Protein 9EQO (pdb70)

Foldseek 3Di:
DPPVVVVVLVVLVVVCVVDVVSVVVVVVVVVCVVVVCPVVVVVVCVVVVPCPVVVVVVVVD/DADDPDPVVVVVVVVLVVVVVPDVVSVVVVVVNVVCRVVVCPVVVVVVCVVQVVCPVVVVVVVVD

InterPro domains:
  IPR002662 Birnavirus VP2 protein [PF01766] (9-452)
  IPR002663 Birnavirus VP3 protein [PF01767] (741-974)
  IPR025775 Birnavirus VP4 protease domain [PF01768] (454-722)
  IPR025775 Birnavirus VP4 protease domain [PS51548] (513-755)
  IPR029053 Viral coat protein subunit [G3DSA:2.60.120.20] (14-420)
  IPR043048 Birnavirus VP3, domain 1 [G3DSA:1.10.150.620] (837-915)
  IPR043049 Birnavirus VP3, domain 2 [G3DSA:1.10.8.880] (916-975)

GO terms:
  GO:0042802 identical protein binding (F, IPI)

Sequence (126 aa):
ETPELESAVRAMEAAANVDPLFQSALSVFMWLEENGIVTDMANFALSDPNAHRMRNFLANASEFKETPELESAVRAMEAAANVDPLFQSALSVFMWLEENGIVTDMANFALSDPNAHRMRNFLANA

Solvent-accessible surface area: 7062 Å² total; per-residue (Å²): 188,54,99,59,50,89,48,0,47,148,18,0,75,46,1,3,110,70,13,111,35,2,69,25,0,4,45,0,11,94,18,1,81,146,18,60,10,5,67,65,0,12,88,9,9,150,80,12,83,84,0,121,146,0,91,96,53,19,84,132,100,126,122,16,124,148,18,108,62,18,120,45,0,56,145,15,2,98,51,0,8,129,76,36,101,36,1,99,10,1,31,48,2,11,103,15,0,43,144,19,50,2,4,80,71,0,14,99,7,9,147,63,1,83,94,0,128,140,0,88,102,35,27,83,120,72

Radius of gyration: 13.77 Å; Cα contacts (8 Å, |Δi|>4): 130; chains: 2; bounding box: 26×38×36 Å

B-factor: mean 25.5, std 10.64, range [13.05, 87.07]

Nearest PDB structures (foldseek):
  9eqo-assembly1_A  TM=1.017E+00  e=1.360E-08  Infectious bursal disease virus
  9eqo-assembly1_B  TM=9.222E-01  e=8.081E-08  Infectious bursal disease virus
  9eqn-assembly1_D  TM=9.709E-01  e=3.765E-07  Infectious bursal disease virus
  9eqo-assembly1_B  TM=1.016E+00  e=3.206E-09  Infectious bursal disease virus
  9eqn-assembly1_D  TM=9.562E-01  e=2.414E-07  Infectious bursal disease virus

Organism: Avian infectious bursal disease virus (NCBI:txid10995)

Secondary structure (DSSP, 8-state):
--HHHHHHHHHHHHHHTT-HHHHHHHHHHHHHHHTT-HHHHHHHHHHSTT-HHHHHHHHT-/------HHHHHHHHHHHHHHTT-HHHHHHHHHHHHHHHHT-HHHHHHHHHH-TT-HHHHHHHHT-

Structure (mmCIF, N/CA/C/O backbone):
data_9EQO
#
_entry.id   9EQO
#
_cell.length_a   54.952
_cell.length_b   54.952
_cell.length_c   89.468
_cell.angle_alpha   90.00
_cell.angle_beta   90.00
_cell.angle_gamma   120.00
#
_symmetry.space_group_name_H-M   'P 32 2 1'
#
loop_
_entity.id
_entity.type
_entity.pdbx_description
1 polymer 'Capsid protein VP3'
2 water water
#
loop_
_atom_site.group_PDB
_atom_site.id
_atom_site.type_symbol
_atom_site.label_atom_id
_atom_site.label_alt_id
_atom_site.label_comp_id
_atom_site.label_asym_id
_atom_site.label_entity_id
_atom_site.label_seq_id
_atom_site.pdbx_PDB_ins_code
_atom_site.Cartn_x
_atom_site.Cartn_y
_atom_site.Cartn_z
_atom_site.occupancy
_atom_site.B_iso_or_equiv
_atom_site.auth_seq_id
_atom_site.auth_comp_id
_atom_site.auth_asym_id
_atom_site.auth_atom_id
_atom_site.pdbx_PDB_model_num
ATOM 1 N N . GLU A 1 5 ? -32.392 9.348 6.980 1.00 43.86 6 GLU A N 1
ATOM 2 C CA . GLU A 1 5 ? -33.272 10.450 6.507 1.00 41.74 6 GLU A CA 1
ATOM 3 C C . GLU A 1 5 ? -32.420 11.550 5.863 1.00 38.89 6 GLU A C 1
ATOM 4 O O . GLU A 1 5 ? -32.975 12.319 5.055 1.00 42.38 6 GLU A O 1
ATOM 15 N N . THR A 1 6 ? -31.013 11.123 5.899 1.00 31.98 7 THR A N 1
ATOM 16 C CA . THR A 1 6 ? -30.218 12.125 5.158 1.00 28.80 7 THR A CA 1
ATOM 17 C C . THR A 1 6 ? -30.442 11.824 3.682 1.00 26.79 7 THR A C 1
ATOM 18 O O . THR A 1 6 ? -30.630 10.657 3.327 1.00 27.55 7 THR A O 1
ATOM 29 N N . PRO A 1 7 ? -30.485 12.839 2.823 1.00 26.56 8 PRO A N 1
ATOM 30 C CA . PRO A 1 7 ? -30.572 12.574 1.378 1.00 26.62 8 PRO A CA 1
ATOM 31 C C . PRO A 1 7 ? -29.460 11.674 0.873 1.00 22.50 8 PRO A C 1
ATOM 32 O O . PRO A 1 7 ? -29.689 10.891 -0.056 1.00 21.26 8 PRO A O 1
ATOM 43 N N . GLU A 1 8 ? -28.269 11.741 1.476 1.00 21.22 9 GLU A N 1
ATOM 44 C CA . GLU A 1 8 ? -27.169 10.892 1.025 1.00 19.41 9 GLU A CA 1
ATOM 45 C C . GLU A 1 8 ? -27.466 9.419 1.277 1.00 18.35 9 GLU A C 1
ATOM 46 O O . GLU A 1 8 ? -27.181 8.566 0.428 1.00 18.27 9 GLU A O 1
ATOM 58 N N . LEU A 1 9 ? -28.043 9.100 2.437 1.00 20.23 10 LEU A N 1
ATOM 59 C CA . LEU A 1 9 ? -28.373 7.712 2.739 1.00 20.17 10 LEU A CA 1
ATOM 60 C C . LEU A 1 9 ? -29.430 7.184 1.779 1.00 20.00 10 LEU A C 1
ATOM 61 O O . LEU A 1 9 ? -29.268 6.105 1.193 1.00 20.09 10 LEU A O 1
ATOM 77 N N . GLU A 1 10 ? -30.526 7.926 1.608 1.00 22.52 11 GLU A N 1
ATOM 78 C CA . GLU A 1 10 ? -31.592 7.459 0.729 1.00 23.99 11 GLU A CA 1
ATOM 79 C C . GLU A 1 10 ? -31.097 7.288 -0.700 1.00 21.21 11 GLU A C 1
ATOM 80 O O . GLU A 1 10 ? -31.442 6.312 -1.373 1.00 21.15 11 GLU A O 1
ATOM 92 N N . SER A 1 11 ? -30.258 8.211 -1.171 1.00 19.99 12 SER A N 1
ATOM 93 C CA . SER A 1 11 ? -29.738 8.103 -2.527 1.00 19.16 12 SER A CA 1
ATOM 94 C C . SER A 1 11 ? -28.804 6.908 -2.666 1.00 17.84 12 SER A C 1
ATOM 95 O O . SER A 1 11 ? -28.831 6.209 -3.685 1.00 18.09 12 SER A O 1
ATOM 103 N N . ALA A 1 12 ? -27.982 6.651 -1.646 1.00 17.43 13 ALA A N 1
ATOM 104 C CA . ALA A 1 12 ? -27.066 5.518 -1.704 1.00 17.87 13 ALA A CA 1
ATOM 105 C C . ALA A 1 12 ? -27.822 4.199 -1.746 1.00 19.15 13 ALA A C 1
ATOM 106 O O . ALA A 1 12 ? -27.438 3.285 -2.480 1.00 18.83 13 ALA A O 1
ATOM 113 N N . VAL A 1 13 ? -28.894 4.074 -0.962 1.00 17.58 14 VAL A N 1
ATOM 114 C CA . VAL A 1 13 ? -29.660 2.833 -0.990 1.00 20.94 14 VAL A CA 1
ATOM 115 C C . VAL A 1 13 ? -30.294 2.623 -2.361 1.00 20.30 14 VAL A C 1
ATOM 116 O O . VAL A 1 13 ? -30.261 1.515 -2.903 1.00 20.51 14 VAL A O 1
ATOM 129 N N . ARG A 1 14 ? -30.856 3.684 -2.955 1.00 20.09 15 ARG A N 1
ATOM 130 C CA . ARG A 1 14 ? -31.406 3.561 -4.303 1.00 20.94 15 ARG A CA 1
ATOM 131 C C . ARG A 1 14 ? -30.337 3.136 -5.301 1.00 18.69 15 ARG A C 1
ATOM 132 O O . ARG A 1 14 ? -30.573 2.250 -6.132 1.00 19.32 15 ARG A O 1
ATOM 153 N N . ALA A 1 15 ? -29.150 3.742 -5.227 1.00 17.86 16 ALA A N 1
ATOM 154 C CA . ALA A 1 15 ? -28.092 3.400 -6.171 1.00 18.52 16 ALA A CA 1
ATOM 155 C C . ALA A 1 15 ? -27.601 1.974 -5.957 1.00 18.76 16 ALA A C 1
ATOM 156 O O . ALA A 1 15 ? -27.313 1.262 -6.925 1.00 19.15 16 ALA A O 1
ATOM 163 N N . MET A 1 16 ? -27.500 1.541 -4.697 1.00 17.63 17 MET A N 1
ATOM 164 C CA . MET A 1 16 ? -27.077 0.171 -4.432 1.00 17.29 17 MET A CA 1
ATOM 165 C C . MET A 1 16 ? -28.098 -0.824 -4.955 1.00 17.48 17 MET A C 1
ATOM 166 O O . MET A 1 16 ? -27.730 -1.866 -5.504 1.00 18.11 17 MET A O 1
ATOM 180 N N . GLU A 1 17 ? -29.390 -0.516 -4.808 1.00 18.14 18 GLU A N 1
ATOM 181 C CA . GLU A 1 17 ? -30.420 -1.399 -5.345 1.00 19.88 18 GLU A CA 1
ATOM 182 C C . GLU A 1 17 ? -30.338 -1.496 -6.861 1.00 19.09 18 GLU A C 1
ATOM 183 O O . GLU A 1 17 ? -30.504 -2.582 -7.429 1.00 19.92 18 GLU A O 1
ATOM 195 N N . ALA A 1 18 ? -30.056 -0.377 -7.532 1.00 19.43 19 ALA A N 1
ATOM 196 C CA . ALA A 1 18 ? -29.951 -0.392 -8.988 1.00 20.73 19 ALA A CA 1
ATOM 197 C C . ALA A 1 18 ? -28.776 -1.251 -9.445 1.00 20.34 19 ALA A C 1
ATOM 198 O O . ALA A 1 18 ? -28.890 -2.004 -10.418 1.00 22.86 19 ALA A O 1
ATOM 205 N N . ALA A 1 19 ? -27.648 -1.176 -8.735 1.00 18.36 20 ALA A N 1
ATOM 206 C CA . ALA A 1 19 ? -26.517 -2.035 -9.066 1.00 19.06 20 ALA A CA 1
ATOM 207 C C . ALA A 1 19 ? -26.815 -3.494 -8.746 1.00 17.53 20 ALA A C 1
ATOM 208 O O . ALA A 1 19 ? -26.449 -4.392 -9.513 1.00 18.34 20 ALA A O 1
ATOM 215 N N . ALA A 1 20 ? -27.453 -3.748 -7.602 1.00 17.14 21 ALA A N 1
ATOM 216 C CA . ALA A 1 20 ? -27.809 -5.109 -7.224 1.00 17.17 21 ALA A CA 1
ATOM 217 C C . ALA A 1 20 ? -28.732 -5.751 -8.250 1.00 17.65 21 ALA A C 1
ATOM 218 O O . ALA A 1 20 ? -28.635 -6.957 -8.505 1.00 17.83 21 ALA A O 1
ATOM 225 N N . ASN A 1 21 ? -29.624 -4.964 -8.855 1.00 18.65 22 ASN A N 1
ATOM 226 C CA . ASN A 1 21 ? -30.607 -5.533 -9.764 1.00 21.61 22 ASN A CA 1
ATOM 227 C C . ASN A 1 21 ? -30.005 -5.962 -11.096 1.00 22.94 22 ASN A C 1
ATOM 228 O O . ASN A 1 21 ? -30.676 -6.670 -11.851 1.00 25.96 22 ASN A O 1
ATOM 239 N N . VAL A 1 22 ? -28.756 -5.599 -11.385 1.00 20.26 23 VAL A N 1
ATOM 240 C CA . VAL A 1 22 ? -28.107 -6.000 -12.626 1.00 19.25 23 VAL A CA 1
ATOM 241 C C . VAL A 1 22 ? -26.878 -6.880 -12.394 1.00 19.47 23 VAL A C 1
ATOM 242 O O . VAL A 1 22 ? -26.185 -7.227 -13.350 1.00 21.28 23 VAL A O 1
ATOM 255 N N . ASP A 1 23 ? -26.612 -7.283 -11.140 1.00 18.32 24 ASP A N 1
ATOM 256 C CA . ASP A 1 23 ? -25.473 -8.150 -10.833 1.00 17.53 24 ASP A CA 1
ATOM 257 C C . ASP A 1 23 ? -25.772 -8.977 -9.591 1.00 17.02 24 ASP A C 1
ATOM 258 O O . ASP A 1 23 ? -25.782 -8.430 -8.481 1.00 17.36 24 ASP A O 1
ATOM 267 N N . PRO A 1 24 ? -26.001 -10.290 -9.732 1.00 16.21 25 PRO A N 1
ATOM 268 C CA . PRO A 1 24 ? -26.267 -11.132 -8.555 1.00 16.43 25 PRO A CA 1
ATOM 269 C C . PRO A 1 24 ? -25.225 -11.032 -7.463 1.00 15.22 25 PRO A C 1
ATOM 270 O O . PRO A 1 24 ? -25.590 -11.122 -6.286 1.00 15.68 25 PRO A O 1
ATOM 281 N N . LEU A 1 25 ? -23.944 -10.847 -7.786 1.00 15.86 26 LEU A N 1
ATOM 282 C CA . LEU A 1 25 ? -22.957 -10.784 -6.710 1.00 16.24 26 LEU A CA 1
ATOM 283 C C . LEU A 1 25 ? -23.126 -9.509 -5.890 1.00 15.58 26 LEU A C 1
ATOM 284 O O . LEU A 1 25 ? -23.006 -9.526 -4.656 1.00 15.02 26 LEU A O 1
ATOM 300 N N . PHE A 1 26 ? -23.422 -8.391 -6.554 1.00 16.07 27 PHE A N 1
ATOM 301 C CA . PHE A 1 26 ? -23.692 -7.175 -5.803 1.00 16.75 27 PHE A CA 1
ATOM 302 C C . PHE A 1 26 ? -24.994 -7.288 -5.023 1.00 14.63 27 PHE A C 1
ATOM 303 O O . PHE A 1 26 ? -25.084 -6.763 -3.908 1.00 15.77 27 PHE A O 1
ATOM 320 N N . GLN A 1 27 ? -25.993 -8.001 -5.561 1.00 15.23 28 GLN A N 1
ATOM 321 C CA . GLN A 1 27 ? -27.205 -8.265 -4.790 1.00 15.13 28 GLN A CA 1
ATOM 322 C C . GLN A 1 27 ? -26.884 -9.024 -3.506 1.00 14.62 28 GLN A C 1
ATOM 323 O O . GLN A 1 27 ? -27.424 -8.712 -2.437 1.00 15.02 28 GLN A O 1
ATOM 337 N N . SER A 1 28 ? -25.994 -10.010 -3.588 1.00 14.53 29 SER A N 1
ATOM 338 C CA . SER A 1 28 ? -25.583 -10.725 -2.384 1.00 15.75 29 SER A CA 1
ATOM 339 C C . SER A 1 28 ? -24.910 -9.789 -1.393 1.00 14.95 29 SER A C 1
ATOM 340 O O . SER A 1 28 ? -25.180 -9.855 -0.186 1.00 14.95 29 SER A O 1
ATOM 348 N N . ALA A 1 29 ? -24.047 -8.900 -1.883 1.00 15.14 30 ALA A N 1
ATOM 349 C CA . ALA A 1 29 ? -23.385 -7.943 -1.005 1.00 15.53 30 ALA A CA 1
ATOM 350 C C . ALA A 1 29 ? -24.391 -6.992 -0.368 1.00 14.91 30 ALA A C 1
ATOM 351 O O . ALA A 1 29 ? -24.296 -6.691 0.828 1.00 15.24 30 ALA A O 1
ATOM 358 N N . LEU A 1 30 ? -25.375 -6.531 -1.140 1.00 15.64 31 LEU A N 1
ATOM 359 C CA . LEU A 1 30 ? -26.404 -5.657 -0.592 1.00 15.04 31 LEU A CA 1
ATOM 360 C C . LEU A 1 30 ? -27.217 -6.377 0.475 1.00 14.87 31 LEU A C 1
ATOM 361 O O . LEU A 1 30 ? -27.552 -5.792 1.514 1.00 15.78 31 LEU A O 1
ATOM 377 N N . SER A 1 31 ? -27.527 -7.658 0.248 1.00 14.72 32 SER A N 1
ATOM 378 C CA . SER A 1 31 ? -28.239 -8.437 1.257 1.00 15.90 32 SER A CA 1
ATOM 379 C C . SER A 1 31 ? -27.429 -8.536 2.543 1.00 14.74 32 SER A C 1
ATOM 380 O O . SER A 1 31 ? -27.982 -8.425 3.646 1.00 15.07 32 SER A O 1
ATOM 388 N N . VAL A 1 32 ? -26.109 -8.726 2.430 1.00 14.80 33 VAL A N 1
ATOM 389 C CA . VAL A 1 32 ? -25.258 -8.732 3.618 1.00 13.96 33 VAL A CA 1
ATOM 390 C C . VAL A 1 32 ? -25.302 -7.376 4.309 1.00 14.48 33 VAL A C 1
ATOM 391 O O . VAL A 1 32 ? -25.427 -7.292 5.541 1.00 14.60 33 VAL A O 1
ATOM 404 N N . PHE A 1 33 ? -25.212 -6.293 3.532 1.00 15.33 34 PHE A N 1
ATOM 405 C CA . PHE A 1 33 ? -25.268 -4.954 4.107 1.00 15.97 34 PHE A CA 1
ATOM 406 C C . PHE A 1 33 ? -26.562 -4.743 4.882 1.00 15.76 34 PHE A C 1
ATOM 407 O O . PHE A 1 33 ? -26.545 -4.247 6.014 1.00 15.47 34 PHE A O 1
ATOM 424 N N . MET A 1 34 ? -27.699 -5.113 4.288 1.00 15.85 35 MET A N 1
ATOM 425 C CA . MET A 1 34 ? -28.977 -4.895 4.957 1.00 16.34 35 MET A CA 1
ATOM 426 C C . MET A 1 34 ? -29.072 -5.713 6.234 1.00 15.12 35 MET A C 1
ATOM 427 O O . MET A 1 34 ? -29.632 -5.251 7.234 1.00 16.38 35 MET A O 1
ATOM 441 N N . TRP A 1 35 ? -28.532 -6.932 6.218 1.00 15.34 36 TRP A N 1
ATOM 442 C CA . TRP A 1 35 ? -28.535 -7.777 7.404 1.00 15.53 36 TRP A CA 1
ATOM 443 C C . TRP A 1 35 ? -27.643 -7.201 8.494 1.00 13.27 36 TRP A C 1
ATOM 444 O O . TRP A 1 35 ? -28.039 -7.152 9.668 1.00 14.70 36 TRP A O 1
ATOM 465 N N . LEU A 1 36 ? -26.439 -6.755 8.127 1.00 13.92 37 LEU A N 1
ATOM 466 C CA . LEU A 1 36 ? -25.556 -6.128 9.106 1.00 15.33 37 LEU A CA 1
ATOM 467 C C . LEU A 1 36 ? -26.165 -4.846 9.659 1.00 14.56 37 LEU A C 1
ATOM 468 O O . LEU A 1 36 ? -26.079 -4.573 10.862 1.00 15.07 37 LEU A O 1
ATOM 484 N N . GLU A 1 37 ? -26.813 -4.061 8.803 1.00 15.20 38 GLU A N 1
ATOM 485 C CA . GLU A 1 37 ?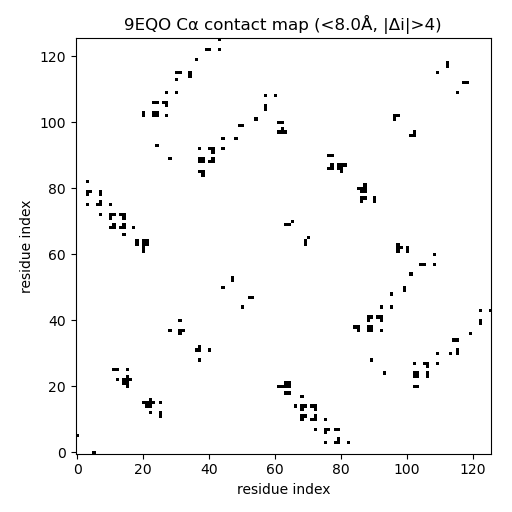 -27.365 -2.788 9.245 1.00 17.16 38 GLU A CA 1
ATOM 486 C C . GLU A 1 37 ? -28.553 -2.998 10.175 1.00 16.21 38 GLU A C 1
ATOM 487 O O . GLU A 1 37 ? -28.644 -2.349 11.226 1.00 17.51 38 GLU A O 1
ATOM 499 N N . GLU A 1 38 ? -29.479 -3.892 9.805 1.00 16.91 39 GLU A N 1
ATOM 500 C CA . GLU A 1 38 ? -30.635 -4.163 10.654 1.00 19.66 39 GLU A CA 1
ATOM 501 C C . GLU A 1 38 ? -30.203 -4.672 12.018 1.00 18.16 39 GLU A C 1
ATOM 502 O O . GLU A 1 38 ? -30.874 -4.414 13.023 1.00 20.52 39 GLU A O 1
ATOM 514 N N . ASN A 1 39 ? -29.066 -5.351 12.079 1.00 16.16 40 ASN A N 1
ATOM 515 C CA . ASN A 1 39 ? -28.581 -5.938 13.313 1.00 16.88 40 ASN A CA 1
ATOM 516 C C . ASN A 1 39 ? -27.522 -5.099 14.019 1.00 16.94 40 ASN A C 1
ATOM 517 O O . ASN A 1 39 ? -26.997 -5.528 15.051 1.00 17.88 40 ASN A O 1
ATOM 528 N N . GLY A 1 40 ? -27.226 -3.908 13.507 1.00 16.83 41 GLY A N 1
ATOM 529 C CA . GLY A 1 40 ? -26.338 -2.978 14.177 1.00 17.13 41 GLY A CA 1
ATOM 530 C C . GLY A 1 40 ? -24.874 -3.346 14.176 1.00 16.45 41 GLY A C 1
ATOM 531 O O . GLY A 1 40 ? -24.134 -2.894 15.057 1.00 17.60 41 GLY A O 1
ATOM 535 N N . ILE A 1 41 ? -24.414 -4.119 13.189 1.00 14.93 42 ILE A N 1
ATOM 536 C CA . ILE A 1 41 ? -23.056 -4.650 13.241 1.00 15.02 42 ILE A CA 1
ATOM 537 C C . ILE A 1 41 ? -22.219 -4.335 12.009 1.00 14.20 42 ILE A C 1
ATOM 538 O O . ILE A 1 41 ? -21.220 -5.018 11.753 1.00 15.21 42 ILE A O 1
ATOM 554 N N . VAL A 1 42 ? -22.570 -3.288 11.255 1.00 14.67 43 VAL A N 1
ATOM 555 C CA . VAL A 1 42 ? -21.746 -2.934 10.093 1.00 13.86 43 VAL A CA 1
ATOM 556 C C . VAL A 1 42 ? -20.346 -2.507 10.527 1.00 14.07 43 VAL A C 1
ATOM 557 O O . VAL A 1 42 ? -19.345 -2.976 9.980 1.00 14.20 43 VAL A O 1
ATOM 570 N N . THR A 1 43 ? -20.251 -1.585 11.496 1.00 14.49 44 THR A N 1
ATOM 571 C CA . THR A 1 43 ? -18.929 -1.144 11.927 1.00 14.22 44 THR A CA 1
ATOM 572 C C . THR A 1 43 ? -18.195 -2.246 12.677 1.00 14.24 44 THR A C 1
ATOM 573 O O . THR A 1 43 ? -16.972 -2.382 12.545 1.00 14.59 44 THR A O 1
ATOM 584 N N . ASP A 1 44 ? -18.927 -3.087 13.404 1.00 14.12 45 ASP A N 1
ATOM 585 C CA . ASP A 1 44 ? -18.280 -4.229 14.039 1.00 14.03 45 ASP A CA 1
ATOM 586 C C . ASP A 1 44 ? -17.665 -5.156 13.006 1.00 13.59 45 ASP A C 1
ATOM 587 O O . ASP A 1 44 ? -16.565 -5.675 13.209 1.00 13.98 45 ASP A O 1
ATOM 596 N N . MET A 1 45 ? -18.345 -5.351 11.876 1.00 14.12 46 MET A N 1
ATOM 597 C CA . MET A 1 45 ? -17.774 -6.186 10.821 1.00 13.87 46 MET A CA 1
ATOM 598 C C . MET A 1 45 ? -16.547 -5.531 10.194 1.00 14.34 46 MET A C 1
ATOM 599 O O . MET A 1 45 ? -15.559 -6.211 9.893 1.00 14.28 46 MET A O 1
ATOM 613 N N . ALA A 1 46 ? -16.585 -4.211 10.009 1.00 13.91 47 ALA A N 1
ATOM 614 C CA . ALA A 1 46 ? -15.416 -3.505 9.498 1.00 14.84 47 ALA A CA 1
ATOM 615 C C . ALA A 1 46 ? -14.236 -3.640 10.453 1.00 14.47 47 ALA A C 1
ATOM 616 O O . ALA A 1 46 ? -13.095 -3.840 10.019 1.00 15.09 47 ALA A O 1
ATOM 623 N N . ASN A 1 47 ? -14.493 -3.551 11.763 1.00 14.03 48 ASN A N 1
ATOM 624 C CA . ASN A 1 47 ? -13.423 -3.743 12.743 1.00 15.76 48 ASN A CA 1
ATOM 625 C C . ASN A 1 47 ? -12.866 -5.157 12.664 1.00 15.36 48 ASN A C 1
ATOM 626 O O . ASN A 1 47 ? -11.646 -5.366 12.721 1.00 16.06 48 ASN A O 1
ATOM 637 N N . PHE A 1 48 ? -13.747 -6.145 12.532 1.00 14.94 49 PHE A N 1
ATOM 638 C CA . PHE A 1 48 ? -13.281 -7.515 12.414 1.00 14.93 49 PHE A CA 1
ATOM 639 C C . PHE A 1 48 ? -12.405 -7.679 11.182 1.00 14.83 49 PHE A C 1
ATOM 640 O O . PHE A 1 48 ? -11.377 -8.364 11.228 1.00 16.26 49 PHE A O 1
ATOM 657 N N . ALA A 1 49 ? -12.793 -7.043 10.075 1.00 16.37 50 ALA A N 1
ATOM 658 C CA . ALA A 1 49 ? -12.016 -7.129 8.843 1.00 15.80 50 ALA A CA 1
ATOM 659 C C . ALA A 1 49 ? -10.602 -6.598 9.020 1.00 17.16 50 ALA A C 1
ATOM 660 O O . ALA A 1 49 ? -9.670 -7.113 8.396 1.00 17.92 50 ALA A O 1
ATOM 667 N N . LEU A 1 50 ? -10.412 -5.584 9.865 1.00 17.80 51 LEU A N 1
ATOM 668 C CA . LEU A 1 50 ? -9.059 -5.107 10.134 1.00 19.29 51 LEU A CA 1
ATOM 669 C C . LEU A 1 50 ? -8.247 -6.153 10.887 1.00 20.69 51 LEU A C 1
ATOM 670 O O . LEU A 1 50 ? -7.031 -6.266 10.689 1.00 22.83 51 LEU A O 1
ATOM 686 N N . SER A 1 51 ? -8.900 -6.911 11.769 1.00 20.19 52 SER A N 1
ATOM 687 C CA . SER A 1 51 ? -8.216 -7.937 12.544 1.00 21.21 52 SER A CA 1
ATOM 688 C C . SER A 1 51 ? -7.983 -9.208 11.741 1.00 21.61 52 SER A C 1
ATOM 689 O O . SER A 1 51 ? -7.124 -10.013 12.117 1.00 22.47 52 SER A O 1
ATOM 697 N N . ASP A 1 52 ? -8.730 -9.394 10.653 1.00 18.15 53 ASP A N 1
ATOM 698 C CA . ASP A 1 52 ? -8.698 -10.621 9.850 1.00 16.22 53 ASP A CA 1
ATOM 699 C C . ASP A 1 52 ? -8.664 -10.220 8.380 1.00 15.41 53 ASP A C 1
ATOM 700 O O . ASP A 1 52 ? -9.597 -10.491 7.620 1.00 15.91 53 ASP A O 1
ATOM 709 N N . PRO A 1 53 ? -7.594 -9.536 7.950 1.00 17.09 54 PRO A N 1
ATOM 710 C CA . PRO A 1 53 ? -7.630 -8.881 6.626 1.00 17.71 54 PRO A CA 1
ATOM 711 C C . PRO A 1 53 ? -7.725 -9.842 5.462 1.00 18.43 54 PRO A C 1
ATOM 712 O O . PRO A 1 53 ? -8.199 -9.457 4.386 1.00 18.08 54 PRO A O 1
ATOM 723 N N . ASN A 1 54 ? -7.274 -11.081 5.634 1.00 17.67 55 ASN A N 1
ATOM 724 C CA . ASN A 1 54 ? -7.341 -12.087 4.589 1.00 18.13 55 ASN A CA 1
ATOM 725 C C . ASN A 1 54 ? -8.460 -13.084 4.830 1.00 18.19 55 ASN A C 1
ATOM 726 O O . ASN A 1 54 ? -8.530 -14.105 4.136 1.00 20.02 55 ASN A O 1
ATOM 737 N N . ALA A 1 55 ? -9.330 -12.807 5.806 1.00 17.04 56 ALA A N 1
ATOM 738 C CA . ALA A 1 55 ? -10.542 -13.578 6.051 1.00 16.31 56 ALA A CA 1
ATOM 739 C C . ALA A 1 55 ? -10.256 -15.023 6.443 1.00 16.98 56 ALA A C 1
ATOM 740 O O . ALA A 1 55 ? -11.126 -15.879 6.295 1.00 19.44 56 ALA A O 1
ATOM 747 N N . HIS A 1 56 ? -9.061 -15.318 6.959 1.00 17.31 57 HIS A N 1
ATOM 748 C CA . HIS A 1 56 ? -8.764 -16.689 7.373 1.00 17.84 57 HIS A CA 1
ATOM 749 C C . HIS A 1 56 ? -9.730 -17.148 8.459 1.00 17.94 57 HIS A C 1
ATOM 750 O O . HIS A 1 56 ? -10.312 -18.235 8.382 1.00 19.35 57 HIS A O 1
ATOM 764 N N . ARG A 1 57 ? -9.909 -16.325 9.499 1.00 17.05 58 ARG A N 1
ATOM 765 C CA . ARG A 1 57 ? -10.785 -16.721 10.594 1.00 17.97 58 ARG A CA 1
ATOM 766 C C . ARG A 1 57 ? -12.238 -16.728 10.145 1.00 16.24 58 ARG A C 1
ATOM 767 O O . A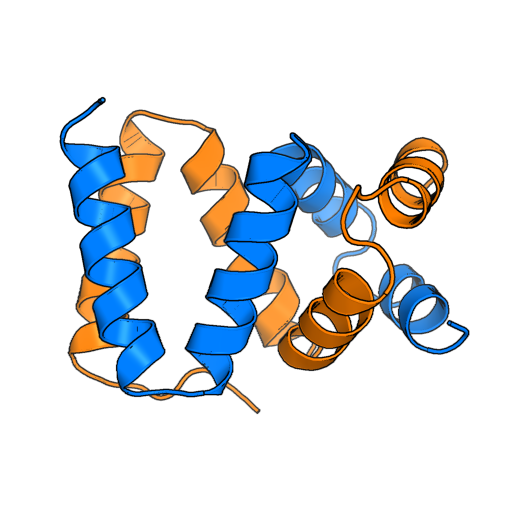RG A 1 57 ? -13.001 -17.641 10.488 1.00 16.83 58 ARG A O 1
ATOM 788 N N . MET A 1 58 ? -12.636 -15.735 9.354 1.00 15.06 59 MET A N 1
ATOM 789 C CA . MET A 1 58 ? -14.019 -15.677 8.900 1.00 15.42 59 MET A CA 1
ATOM 790 C C . MET A 1 58 ? -14.363 -16.847 7.987 1.00 17.15 59 MET A C 1
ATOM 791 O O . MET A 1 58 ? -15.448 -17.425 8.104 1.00 17.40 59 MET A O 1
ATOM 805 N N . ARG A 1 59 ? -13.454 -17.217 7.075 1.00 17.96 60 ARG A N 1
ATOM 806 C CA . ARG A 1 59 ? -13.706 -18.365 6.205 1.00 21.65 60 ARG A CA 1
ATOM 807 C C . ARG A 1 59 ? -13.964 -19.632 7.008 1.00 23.59 60 ARG A C 1
ATOM 808 O O . ARG A 1 59 ? -14.880 -20.400 6.691 1.00 25.95 60 ARG A O 1
ATOM 829 N N . ASN A 1 60 ? -13.157 -19.879 8.043 1.00 22.88 61 ASN A N 1
ATOM 830 C CA . ASN A 1 60 ? -13.342 -21.084 8.846 1.00 26.32 61 ASN A CA 1
ATOM 831 C C . ASN A 1 60 ? -14.695 -21.076 9.537 1.00 25.28 61 ASN A C 1
ATOM 832 O O . ASN A 1 60 ? -15.353 -22.117 9.644 1.00 27.89 61 ASN A O 1
ATOM 843 N N . PHE A 1 61 ? -15.129 -19.903 10.003 1.00 20.86 62 PHE A N 1
ATOM 844 C CA . PHE A 1 61 ? -16.421 -19.789 10.666 1.00 18.49 62 PHE A CA 1
ATOM 845 C C . PHE A 1 61 ? -17.560 -20.009 9.680 1.00 19.09 62 PHE A C 1
ATOM 846 O O . PHE A 1 61 ? -18.498 -20.766 9.959 1.00 20.49 62 PHE A O 1
ATOM 863 N N . LEU A 1 62 ? -17.489 -19.368 8.514 1.00 18.63 63 LEU A N 1
ATOM 864 C CA . LEU A 1 62 ? -18.556 -19.542 7.537 1.00 21.13 63 LEU A CA 1
ATOM 865 C C . LEU A 1 62 ? -18.616 -20.977 7.024 1.00 23.94 63 LEU A C 1
ATOM 866 O O . LEU A 1 62 ? -19.707 -21.500 6.766 1.00 28.63 63 LEU A O 1
ATOM 882 N N . ALA A 1 63 ? -17.465 -21.643 6.915 1.00 28.21 64 ALA A N 1
ATOM 883 C CA . ALA A 1 63 ? -17.426 -22.980 6.327 1.00 33.58 64 ALA A CA 1
ATOM 884 C C . ALA A 1 63 ? -18.060 -24.017 7.249 1.00 39.47 64 ALA A C 1
ATOM 885 O O . ALA A 1 63 ? -18.825 -24.879 6.799 1.00 40.38 64 ALA A O 1
ATOM 892 N N . ASN A 1 64 ? -17.746 -23.957 8.539 1.00 46.15 65 ASN A N 1
ATOM 893 C CA . ASN A 1 64 ? -18.249 -24.937 9.501 1.00 53.75 65 ASN A CA 1
ATOM 894 C C . ASN A 1 64 ? -19.593 -24.537 10.090 1.00 56.69 65 ASN A C 1
ATOM 895 O O . ASN A 1 64 ? -19.840 -24.733 11.284 1.00 58.87 65 ASN A O 1
ATOM 906 N N . ALA A 1 65 ? -20.478 -23.977 9.271 1.00 57.99 66 ALA A N 1
ATOM 907 C CA . ALA A 1 65 ? -21.816 -23.600 9.711 1.00 59.92 66 ALA A CA 1
ATOM 908 C C . ALA A 1 65 ? -22.804 -24.733 9.465 1.00 61.20 66 ALA A C 1
ATOM 909 O O . ALA A 1 65 ? -23.049 -25.117 8.321 1.00 62.67 66 ALA A O 1
ATOM 916 N N . SER B 1 1 ? -16.231 -13.951 -9.955 1.00 45.53 2 SER B N 1
ATOM 917 C CA . SER B 1 1 ? -15.854 -13.867 -8.550 1.00 44.25 2 SER B CA 1
ATOM 918 C C . SER B 1 1 ? -15.704 -12.415 -8.099 1.00 42.79 2 SER B C 1
ATOM 919 O O . SER B 1 1 ? -15.406 -12.147 -6.938 1.00 44.13 2 SER B O 1
ATOM 926 N N . GLU B 1 2 ? -15.828 -11.318 -8.909 1.00 40.75 3 GLU B N 1
ATOM 927 C CA . GLU B 1 2 ? -15.789 -9.902 -8.576 1.00 39.50 3 GLU B CA 1
ATOM 928 C C . GLU B 1 2 ? -17.066 -9.240 -9.073 1.00 30.72 3 GLU B C 1
ATOM 929 O O . GLU B 1 2 ? -17.759 -9.772 -9.948 1.00 28.63 3 GLU B O 1
ATOM 940 N N . PHE B 1 3 ? -17.381 -8.074 -8.504 1.00 23.78 4 PHE B N 1
ATOM 941 C CA . PHE B 1 3 ? -18.573 -7.348 -8.929 1.00 20.87 4 PHE B CA 1
ATOM 942 C C . PHE B 1 3 ? -18.463 -6.997 -10.408 1.00 22.01 4 PHE B C 1
ATOM 943 O O . PHE B 1 3 ? -17.406 -6.579 -10.890 1.00 25.61 4 PHE B O 1
ATOM 960 N N . LYS B 1 4 ? -19.567 -7.172 -11.127 1.00 21.98 5 LYS B N 1
ATOM 961 C CA . LYS B 1 4 ? -19.589 -6.858 -12.549 1.00 21.93 5 LYS B CA 1
ATOM 962 C C . LYS B 1 4 ? -19.409 -5.357 -12.753 1.00 23.83 5 LYS B C 1
ATOM 963 O O . LYS B 1 4 ? -20.036 -4.547 -12.064 1.00 22.91 5 LYS B O 1
ATOM 982 N N . GLU B 1 5 ? -18.551 -4.977 -13.699 1.00 27.23 6 GLU B N 1
ATOM 983 C CA . GLU B 1 5 ? -18.284 -3.562 -13.955 1.00 30.03 6 GLU B CA 1
ATOM 984 C C . GLU B 1 5 ? -19.400 -3.015 -14.837 1.00 30.18 6 GLU B C 1
ATOM 985 O O . GLU B 1 5 ? -19.327 -3.047 -16.065 1.00 37.47 6 GLU B O 1
ATOM 997 N N . THR B 1 6 ? -20.451 -2.517 -14.203 1.00 26.41 7 THR B N 1
ATOM 998 C CA . THR B 1 6 ? -21.598 -1.909 -14.856 1.00 24.92 7 THR B CA 1
ATOM 999 C C . THR B 1 6 ? -21.624 -0.418 -14.560 1.00 24.28 7 THR B C 1
ATOM 1000 O O . THR B 1 6 ? -21.040 0.036 -13.568 1.00 25.08 7 THR B O 1
ATOM 1011 N N . PRO B 1 7 ? -22.319 0.376 -15.378 1.00 24.10 8 PRO B N 1
ATOM 1012 C CA . PRO B 1 7 ? -22.541 1.783 -15.002 1.00 25.43 8 PRO B CA 1
ATOM 1013 C C . PRO B 1 7 ? -23.233 1.923 -13.657 1.00 23.52 8 PRO B C 1
ATOM 1014 O O . PRO B 1 7 ? -22.976 2.890 -12.927 1.00 25.46 8 PRO B O 1
ATOM 1025 N N . GLU B 1 8 ? -24.104 0.974 -13.315 1.00 22.40 9 GLU B N 1
ATOM 1026 C CA . GLU B 1 8 ? -24.788 1.027 -12.028 1.00 20.74 9 GLU B CA 1
ATOM 1027 C C . GLU B 1 8 ? -23.813 0.841 -10.874 1.00 19.71 9 GLU B C 1
ATOM 1028 O O . GLU B 1 8 ? -23.954 1.495 -9.837 1.00 19.16 9 GLU B O 1
ATOM 1040 N N . LEU B 1 9 ? -22.808 -0.021 -11.043 1.00 19.82 10 LEU B N 1
ATOM 1041 C CA . LEU B 1 9 ? -21.818 -0.197 -9.986 1.00 19.26 10 LEU B CA 1
ATOM 1042 C C . LEU B 1 9 ? -21.040 1.085 -9.741 1.00 20.30 10 LEU B C 1
ATOM 1043 O O . LEU B 1 9 ? -20.848 1.490 -8.588 1.00 19.79 10 LEU B O 1
ATOM 1059 N N . GLU B 1 10 ? -20.587 1.749 -10.805 1.00 22.32 11 GLU B N 1
ATOM 1060 C CA . GLU B 1 10 ? -19.864 3.002 -10.617 1.00 25.46 11 GLU B CA 1
ATOM 1061 C C . GLU B 1 10 ? -20.729 4.041 -9.909 1.00 22.96 11 GLU B C 1
ATOM 1062 O O . GLU B 1 10 ? -20.251 4.744 -9.012 1.00 21.51 11 GLU B O 1
ATOM 1074 N N . SER B 1 11 ? -22.016 4.115 -10.267 1.00 23.49 12 SER B N 1
ATOM 1075 C CA . SER B 1 11 ? -22.922 5.046 -9.596 1.00 22.08 12 SER B CA 1
ATOM 1076 C C . SER B 1 11 ? -23.128 4.670 -8.132 1.00 19.80 12 SER B C 1
ATOM 1077 O O . SER B 1 11 ? -23.215 5.547 -7.263 1.00 20.41 12 SER B O 1
ATOM 1085 N N . ALA B 1 12 ? -23.230 3.370 -7.846 1.00 19.14 13 ALA B N 1
ATOM 1086 C CA . ALA B 1 12 ? -23.405 2.924 -6.467 1.00 18.30 13 ALA B CA 1
ATOM 1087 C C . ALA B 1 12 ? -22.190 3.268 -5.619 1.00 16.70 13 ALA B C 1
ATOM 1088 O O . ALA B 1 12 ? -22.335 3.709 -4.475 1.00 18.00 13 ALA B O 1
ATOM 1095 N N . VAL B 1 13 ? -20.985 3.062 -6.143 1.00 17.69 14 VAL B N 1
ATOM 1096 C CA . VAL B 1 13 ? -19.789 3.363 -5.363 1.00 18.50 14 VAL B CA 1
ATOM 1097 C C . VAL B 1 13 ? -19.702 4.855 -5.079 1.00 19.30 14 VAL B C 1
ATOM 1098 O O . VAL B 1 13 ? -19.399 5.269 -3.957 1.00 19.26 14 VAL B O 1
ATOM 1111 N N . ARG B 1 14 ? -19.986 5.682 -6.086 1.00 19.01 15 ARG B N 1
ATOM 1112 C CA . ARG B 1 14 ? -19.999 7.125 -5.889 1.00 20.43 15 ARG B CA 1
ATOM 1113 C C . ARG B 1 14 ? -21.027 7.525 -4.840 1.00 20.03 15 ARG B C 1
ATOM 1114 O O . ARG B 1 14 ? -20.750 8.363 -3.973 1.00 20.16 15 ARG B O 1
ATOM 1135 N N . ALA B 1 15 ? -22.218 6.930 -4.896 1.00 18.91 16 ALA B N 1
ATOM 1136 C CA . ALA B 1 15 ? -23.261 7.253 -3.928 1.00 17.61 16 ALA B CA 1
ATOM 1137 C C . ALA B 1 15 ? -22.863 6.813 -2.524 1.00 16.98 16 ALA B C 1
ATOM 1138 O O . ALA B 1 15 ? -23.100 7.534 -1.549 1.00 17.14 16 ALA B O 1
ATOM 1145 N N . MET B 1 16 ? -22.240 5.643 -2.403 1.00 16.91 17 MET B N 1
ATOM 1146 C CA . MET B 1 16 ? -21.802 5.183 -1.090 1.00 15.59 17 MET B CA 1
ATOM 1147 C C . MET B 1 16 ? -20.710 6.085 -0.533 1.00 17.30 17 MET B C 1
ATOM 1148 O O . MET B 1 16 ? -20.683 6.357 0.674 1.00 17.21 17 MET B O 1
ATOM 1162 N N . GLU B 1 17 ? -19.811 6.561 -1.398 1.00 16.78 18 GLU B N 1
ATOM 1163 C CA . GLU B 1 17 ? -18.787 7.511 -0.973 1.00 17.39 18 GLU B CA 1
ATOM 1164 C C . GLU B 1 17 ? -19.400 8.826 -0.504 1.00 17.26 18 GLU B C 1
ATOM 1165 O O . GLU B 1 17 ? -18.961 9.390 0.505 1.00 18.07 18 GLU B O 1
ATOM 1177 N N . ALA B 1 18 ? -20.446 9.305 -1.182 1.00 16.75 19 ALA B N 1
ATOM 1178 C CA . ALA B 1 18 ? -21.122 10.522 -0.737 1.00 17.66 19 ALA B CA 1
ATOM 1179 C C . ALA B 1 18 ? -21.785 10.319 0.625 1.00 18.52 19 ALA B C 1
ATOM 1180 O O . ALA B 1 18 ? -21.774 11.219 1.471 1.00 20.73 19 ALA B O 1
ATOM 1187 N N . ALA B 1 19 ? -22.345 9.133 0.866 1.00 17.25 20 ALA B N 1
ATOM 1188 C CA . ALA B 1 19 ? -22.946 8.846 2.161 1.00 18.13 20 ALA B CA 1
ATOM 1189 C C . ALA B 1 19 ? -21.883 8.659 3.236 1.00 16.92 20 ALA B C 1
ATOM 1190 O O . ALA B 1 19 ? -22.082 9.059 4.390 1.00 16.82 20 ALA B O 1
ATOM 1197 N N . ALA B 1 20 ? -20.732 8.094 2.872 1.00 16.37 21 ALA B N 1
ATOM 1198 C CA . ALA B 1 20 ? -19.655 7.918 3.837 1.00 17.43 21 ALA B CA 1
ATOM 1199 C C . ALA B 1 20 ? -19.104 9.252 4.320 1.00 18.97 21 ALA B C 1
ATOM 1200 O O . ALA B 1 20 ? -18.499 9.316 5.401 1.00 19.73 21 ALA B O 1
ATOM 1207 N N . ASN B 1 21 ? -19.322 10.316 3.556 1.00 19.79 22 ASN B N 1
ATOM 1208 C CA . ASN B 1 21 ? -18.921 11.663 3.924 1.00 22.94 22 ASN B CA 1
ATOM 1209 C C . ASN B 1 21 ? -19.782 12.248 5.042 1.00 21.67 22 ASN B C 1
ATOM 1210 O O . ASN B 1 21 ? -19.385 13.258 5.636 1.00 24.98 22 ASN B O 1
ATOM 1221 N N . VAL B 1 22 ? -20.941 11.652 5.342 1.00 19.45 23 VAL B N 1
ATOM 1222 C CA . VAL B 1 22 ? -21.839 12.185 6.366 1.00 20.60 23 VAL B CA 1
ATOM 1223 C C . VAL B 1 22 ? -22.222 11.151 7.423 1.00 18.16 23 VAL B C 1
ATOM 1224 O O . VAL B 1 22 ? -22.792 11.509 8.459 1.00 18.84 23 VAL B O 1
ATOM 1237 N N . ASP B 1 23 ? -21.923 9.876 7.181 1.00 19.31 24 ASP B N 1
ATOM 1238 C CA . ASP B 1 23 ? -22.399 8.807 8.054 1.00 20.83 24 ASP B CA 1
ATOM 1239 C C . ASP B 1 23 ? -21.344 7.705 8.149 1.00 19.56 24 ASP B C 1
ATOM 1240 O O . ASP B 1 23 ? -21.014 7.083 7.132 1.00 19.62 24 ASP B O 1
ATOM 1249 N N . PRO B 1 24 ? -20.815 7.402 9.337 1.00 17.31 25 PRO B N 1
ATOM 1250 C CA . PRO B 1 24 ? -19.806 6.335 9.430 1.00 18.40 25 PRO B CA 1
ATOM 1251 C C . PRO B 1 24 ? -20.320 4.968 9.004 1.00 17.31 25 PRO B C 1
ATOM 1252 O O . PRO B 1 24 ? -19.512 4.110 8.630 1.00 18.27 25 PRO B O 1
ATOM 1263 N N . LEU B 1 25 ? -21.637 4.749 9.029 1.00 16.92 26 LEU B N 1
ATOM 1264 C CA . LEU B 1 25 ? -22.213 3.508 8.522 1.00 16.66 26 LEU B CA 1
ATOM 1265 C C . LEU B 1 25 ? -21.698 3.187 7.124 1.00 15.31 26 LEU B C 1
ATOM 1266 O O . LEU B 1 25 ? -21.342 2.042 6.829 1.00 15.01 26 LEU B O 1
ATOM 1282 N N . PHE B 1 26 ? -21.623 4.192 6.258 1.00 15.54 27 PHE B N 1
ATOM 1283 C CA . PHE B 1 26 ? -21.225 3.940 4.885 1.00 16.40 27 PHE B CA 1
ATOM 1284 C C . PHE B 1 26 ? -19.719 3.879 4.704 1.00 17.04 27 PHE B C 1
ATOM 1285 O O . PHE B 1 26 ? -19.257 3.231 3.763 1.00 18.01 27 PHE B O 1
ATOM 1302 N N . GLN B 1 27 ? -18.944 4.518 5.579 1.00 16.64 28 GLN B N 1
ATOM 1303 C CA . GLN B 1 27 ? -17.512 4.244 5.607 1.00 18.95 28 GLN B CA 1
ATOM 1304 C C . GLN B 1 27 ? -17.268 2.775 5.900 1.00 16.96 28 GLN B C 1
ATOM 1305 O O . GLN B 1 27 ? -16.504 2.101 5.200 1.00 17.82 28 GLN B O 1
ATOM 1319 N N . SER B 1 28 ? -17.927 2.258 6.937 1.00 16.35 29 SER B N 1
ATOM 1320 C CA . SER B 1 28 ? -17.799 0.846 7.275 1.00 15.74 29 SER B CA 1
ATOM 1321 C C . SER B 1 28 ? -18.314 -0.044 6.154 1.00 15.34 29 SER B C 1
ATOM 1322 O O . SER B 1 28 ? -17.701 -1.069 5.845 1.00 16.19 29 SER B O 1
ATOM 1330 N N . ALA B 1 29 ? -19.430 0.339 5.525 1.00 14.99 30 ALA B N 1
ATOM 1331 C CA . ALA B 1 29 ? -19.978 -0.473 4.442 1.00 15.27 30 ALA B CA 1
ATOM 1332 C C . ALA B 1 29 ? -18.990 -0.610 3.285 1.00 15.82 30 ALA B C 1
ATOM 1333 O O . ALA B 1 29 ? -18.812 -1.706 2.740 1.00 16.07 30 ALA B O 1
ATOM 1340 N N . LEU B 1 30 ? -18.341 0.490 2.892 1.00 16.26 31 LEU B N 1
ATOM 1341 C CA . LEU B 1 30 ? -17.374 0.420 1.799 1.00 17.01 31 LEU B CA 1
ATOM 1342 C C . LEU B 1 30 ? -16.239 -0.532 2.138 1.00 15.84 31 LEU B C 1
ATOM 1343 O O . LEU B 1 30 ? -15.845 -1.361 1.307 1.00 16.40 31 LEU B O 1
ATOM 1359 N N . SER B 1 31 ? -15.722 -0.448 3.365 1.00 15.97 32 SER B N 1
ATOM 1360 C CA . SER B 1 31 ? -14.642 -1.335 3.783 1.00 16.72 32 SER B CA 1
ATOM 1361 C C . SER B 1 31 ? -15.090 -2.786 3.785 1.00 14.70 32 SER B C 1
ATOM 1362 O O . SER B 1 31 ? -14.351 -3.675 3.345 1.00 15.45 32 SER B O 1
ATOM 1370 N N . VAL B 1 32 ? -16.311 -3.051 4.262 1.00 15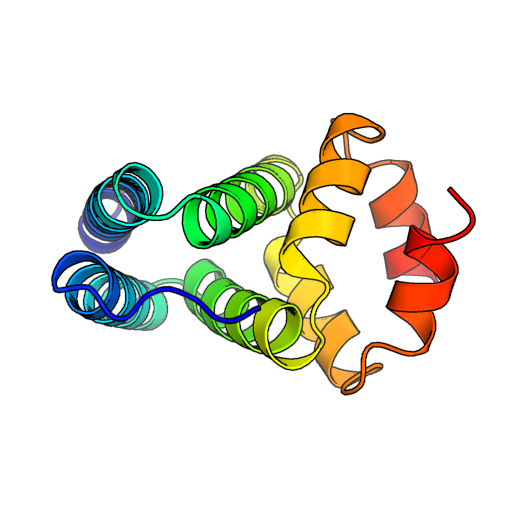.07 33 VAL B N 1
ATOM 1371 C CA . VAL B 1 32 ? -16.805 -4.422 4.312 1.00 14.57 33 VAL B CA 1
ATOM 1372 C C . VAL B 1 32 ? -17.007 -4.975 2.909 1.00 15.43 33 VAL B C 1
ATOM 1373 O O . VAL B 1 32 ? -16.642 -6.119 2.631 1.00 15.54 33 VAL B O 1
ATOM 1386 N N . PHE B 1 33 ? -17.595 -4.178 2.010 1.00 15.47 34 PHE B N 1
ATOM 1387 C CA . PHE B 1 33 ? -17.778 -4.622 0.629 1.00 15.95 34 PHE B CA 1
ATOM 1388 C C . PHE B 1 33 ? -16.443 -4.996 -0.007 1.00 16.91 34 PHE B C 1
ATOM 1389 O O . PHE B 1 33 ? -16.320 -6.055 -0.631 1.00 17.66 34 PHE B O 1
ATOM 1406 N N . MET B 1 34 ? -15.425 -4.148 0.166 1.00 16.00 35 MET B N 1
ATOM 1407 C CA . MET B 1 34 ? -14.121 -4.432 -0.425 1.00 18.30 35 MET B CA 1
ATOM 1408 C C . MET B 1 34 ? -13.524 -5.706 0.159 1.00 16.38 35 MET B C 1
ATOM 1409 O O . MET B 1 34 ? -12.974 -6.536 -0.574 1.00 17.66 35 MET B O 1
ATOM 1423 N N . TRP B 1 35 ? -13.655 -5.890 1.470 1.00 15.20 36 TRP B N 1
ATOM 1424 C CA . TRP B 1 35 ? -13.074 -7.045 2.139 1.00 15.75 36 TRP B CA 1
ATOM 1425 C C . TRP B 1 35 ? -13.776 -8.332 1.728 1.00 13.82 36 TRP B C 1
ATOM 1426 O O . TRP B 1 35 ? -13.120 -9.348 1.480 1.00 15.40 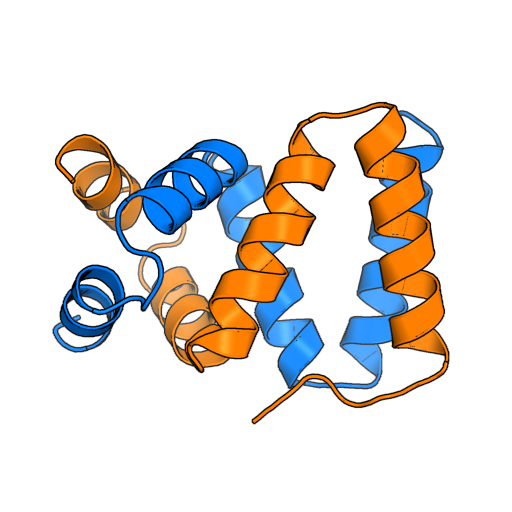36 TRP B O 1
ATOM 1447 N N . LEU B 1 36 ? -15.108 -8.307 1.655 1.00 13.79 37 LEU B N 1
ATOM 1448 C CA . LEU B 1 36 ? -15.838 -9.488 1.201 1.00 13.69 37 LEU B CA 1
ATOM 1449 C C . LEU B 1 36 ? -15.478 -9.845 -0.232 1.00 14.36 37 LEU B C 1
ATOM 1450 O O . LEU B 1 36 ? -15.300 -11.020 -0.563 1.00 15.22 37 LEU B O 1
ATOM 1466 N N . GLU B 1 37 ? -15.407 -8.842 -1.109 1.00 14.93 38 GLU B N 1
ATOM 1467 C CA . GLU B 1 37 ? -15.115 -9.106 -2.512 1.00 16.93 38 GLU B CA 1
ATOM 1468 C C . GLU B 1 37 ? -13.696 -9.625 -2.686 1.00 18.03 38 GLU B C 1
ATOM 1469 O O . GLU B 1 37 ? -13.474 -10.613 -3.393 1.00 18.53 38 GLU B O 1
ATOM 1481 N N . GLU B 1 38 ? -12.719 -8.970 -2.054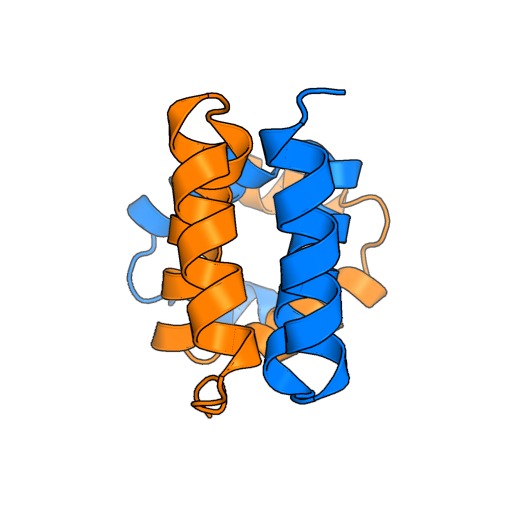 1.00 18.32 39 GLU B N 1
ATOM 1482 C CA . GLU B 1 38 ? -11.331 -9.379 -2.229 1.00 19.20 39 GLU B CA 1
ATOM 1483 C C . GLU B 1 38 ? -11.099 -10.789 -1.714 1.00 19.66 39 GLU B C 1
ATOM 1484 O O . GLU B 1 38 ? -10.307 -11.542 -2.283 1.00 21.35 39 GLU B O 1
ATOM 1496 N N . ASN B 1 39 ? -11.782 -11.166 -0.639 1.00 16.42 40 ASN B N 1
ATOM 1497 C CA . ASN B 1 39 ? -11.580 -12.474 -0.039 1.00 16.41 40 ASN B CA 1
ATOM 1498 C C . ASN B 1 39 ? -12.516 -13.542 -0.587 1.00 16.72 40 ASN B C 1
ATOM 1499 O O . ASN B 1 39 ? -12.424 -14.700 -0.172 1.00 19.35 40 ASN B O 1
ATOM 1510 N N . GLY B 1 40 ? -13.378 -13.193 -1.537 1.00 16.15 41 GLY B N 1
ATOM 1511 C CA . GLY B 1 40 ? -14.227 -14.181 -2.166 1.00 17.37 41 GLY B CA 1
ATOM 1512 C C . GLY B 1 40 ? -15.290 -14.761 -1.263 1.00 17.18 41 GLY B C 1
ATOM 1513 O O . GLY B 1 40 ? -15.680 -15.915 -1.446 1.00 19.10 41 GLY B O 1
ATOM 1517 N N . ILE B 1 41 ? -15.771 -13.992 -0.285 1.00 15.64 42 ILE B N 1
ATOM 1518 C CA . ILE B 1 41 ? -16.741 -14.487 0.685 1.00 15.90 42 ILE B CA 1
ATOM 1519 C C . ILE B 1 41 ? -18.067 -13.720 0.644 1.00 15.78 42 ILE B C 1
ATOM 1520 O O . ILE B 1 41 ? -18.831 -13.780 1.598 1.00 15.49 42 ILE B O 1
ATOM 1536 N N . VAL B 1 42 ? -18.372 -13.016 -0.453 1.00 15.64 43 VAL B N 1
ATOM 1537 C CA . VAL B 1 42 ? -19.655 -12.316 -0.550 1.00 16.37 43 VAL B CA 1
ATOM 1538 C C . VAL B 1 42 ? -20.808 -13.306 -0.468 1.00 16.08 43 VAL B C 1
ATOM 1539 O O . VAL B 1 42 ? -21.727 -13.160 0.345 1.00 15.95 43 VAL B O 1
ATOM 1552 N N . THR B 1 43 ? -20.787 -14.317 -1.342 1.00 16.66 44 THR B N 1
ATOM 1553 C CA . THR B 1 43 ? -21.871 -15.291 -1.350 1.00 17.65 44 THR B CA 1
ATOM 1554 C C . THR B 1 43 ? -21.877 -16.114 -0.068 1.00 17.57 44 THR B C 1
ATOM 1555 O O . THR B 1 43 ? -22.946 -16.409 0.474 1.00 18.51 44 THR B O 1
ATOM 1566 N N . ASP B 1 44 ? -20.693 -16.485 0.433 1.00 18.20 45 ASP B N 1
ATOM 1567 C CA . ASP B 1 44 ? -20.622 -17.240 1.682 1.00 18.64 45 ASP B CA 1
ATOM 1568 C C . ASP B 1 44 ? -21.268 -16.471 2.823 1.00 17.73 45 ASP B C 1
ATOM 1569 O O . ASP B 1 44 ? -22.001 -17.049 3.633 1.00 17.71 45 ASP B O 1
ATOM 1578 N N . MET B 1 45 ? -21.020 -15.167 2.900 1.00 15.76 46 MET B N 1
ATOM 1579 C CA . MET B 1 45 ? -21.615 -14.390 3.976 1.00 16.13 46 MET B CA 1
ATOM 1580 C C . MET B 1 45 ? -23.110 -14.197 3.769 1.00 15.00 46 MET B C 1
ATOM 1581 O O . MET B 1 45 ? -23.880 -14.226 4.730 1.00 15.12 46 MET B O 1
ATOM 1595 N N . ALA B 1 46 ? -23.544 -13.997 2.524 1.00 15.21 47 ALA B N 1
ATOM 1596 C CA . ALA B 1 46 ? -24.976 -13.892 2.261 1.00 15.42 47 ALA B CA 1
ATOM 1597 C C . ALA B 1 46 ? -25.696 -15.177 2.651 1.00 16.16 47 ALA B C 1
ATOM 1598 O O . ALA B 1 46 ? -26.782 -15.141 3.243 1.00 16.94 47 ALA B O 1
ATOM 1605 N N . ASN B 1 47 ? -25.082 -16.322 2.356 1.00 17.41 48 ASN B N 1
ATOM 1606 C CA . ASN B 1 47 ? -25.669 -17.596 2.750 1.00 17.55 48 ASN B CA 1
ATOM 1607 C C . ASN B 1 47 ? -25.725 -17.732 4.267 1.00 18.03 48 ASN B C 1
ATOM 1608 O O . ASN B 1 47 ? -26.727 -18.197 4.822 1.00 18.73 48 ASN B O 1
ATOM 1619 N N . PHE B 1 48 ? -24.664 -17.319 4.957 1.00 16.67 49 PHE B N 1
ATOM 1620 C CA . PHE B 1 48 ? -24.671 -17.367 6.412 1.00 16.38 49 PHE B CA 1
ATOM 1621 C C . PHE B 1 48 ? -25.801 -16.515 6.979 1.00 17.18 49 PHE B C 1
ATOM 1622 O O . PHE B 1 48 ? -26.490 -16.926 7.924 1.00 17.78 49 PHE B O 1
ATOM 1639 N N . ALA B 1 49 ? -25.990 -15.315 6.425 1.00 16.19 50 ALA B N 1
ATOM 1640 C CA . ALA B 1 49 ? -26.995 -14.392 6.936 1.00 16.47 50 ALA B CA 1
ATOM 1641 C C . ALA B 1 49 ? -28.389 -14.992 6.884 1.00 17.42 50 ALA B C 1
ATOM 1642 O O . ALA B 1 49 ? -29.204 -14.733 7.779 1.00 18.73 50 ALA B O 1
ATOM 1649 N N . LEU B 1 50 ? -28.670 -15.812 5.866 1.00 18.04 51 LEU B N 1
ATOM 1650 C CA . LEU B 1 50 ? -29.971 -16.463 5.771 1.00 19.83 51 LEU B CA 1
ATOM 1651 C C . LEU B 1 50 ? -30.195 -17.421 6.928 1.00 20.39 51 LEU B C 1
ATOM 1652 O O . LEU B 1 50 ? -31.339 -17.634 7.341 1.00 22.74 51 LEU B O 1
ATOM 1668 N N . SER B 1 51 ? -29.119 -18.002 7.460 1.00 20.31 52 SER B N 1
ATOM 1669 C CA . SER B 1 51 ? -29.189 -18.950 8.562 1.00 22.03 52 SER B CA 1
ATOM 1670 C C . SER B 1 51 ? -29.158 -18.274 9.927 1.00 20.86 52 SER B C 1
ATOM 1671 O O . SER B 1 51 ? -29.376 -18.944 10.946 1.00 23.09 52 SER B O 1
ATOM 1679 N N . ASP B 1 52 ? -28.882 -16.974 9.978 1.00 18.75 53 ASP B N 1
ATOM 1680 C CA . ASP B 1 52 ? -28.658 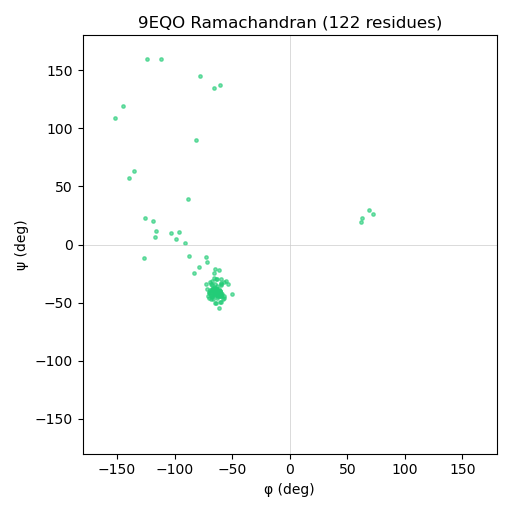-16.259 11.236 1.00 18.34 53 ASP B CA 1
ATOM 1681 C C . ASP B 1 52 ? -29.334 -14.895 11.148 1.00 18.77 53 ASP B C 1
ATOM 1682 O O . ASP B 1 52 ? -28.693 -13.856 11.308 1.00 18.02 53 ASP B O 1
ATOM 1691 N N . PRO B 1 53 ? -30.648 -14.865 10.893 1.00 21.02 54 PRO B N 1
ATOM 1692 C CA . PRO B 1 53 ? -31.279 -13.582 10.524 1.00 21.90 54 PRO B CA 1
ATOM 1693 C C . PRO B 1 53 ? -31.233 -12.515 11.607 1.00 21.24 54 PRO B C 1
ATOM 1694 O O . PRO B 1 53 ? -31.211 -11.319 11.287 1.00 21.42 54 PRO B O 1
ATOM 1705 N N . ASN B 1 54 ? -31.226 -12.896 12.879 1.00 21.02 55 ASN B N 1
ATOM 1706 C CA . ASN B 1 54 ? -31.131 -11.931 13.964 1.00 22.51 55 ASN B CA 1
ATOM 1707 C C . ASN B 1 54 ? -29.703 -11.748 14.457 1.00 18.92 55 ASN B C 1
ATOM 1708 O O . ASN B 1 54 ? -29.483 -11.105 15.491 1.00 21.61 55 ASN B O 1
ATOM 1719 N N . ALA B 1 55 ? -28.733 -12.297 13.726 1.00 18.06 56 ALA B N 1
ATOM 1720 C CA . ALA B 1 55 ? -27.303 -12.090 13.943 1.00 15.80 56 ALA B CA 1
ATOM 1721 C C . ALA B 1 55 ? -26.808 -12.565 15.306 1.00 17.43 56 ALA B C 1
ATOM 1722 O O . ALA B 1 55 ? -25.731 -12.157 15.739 1.00 17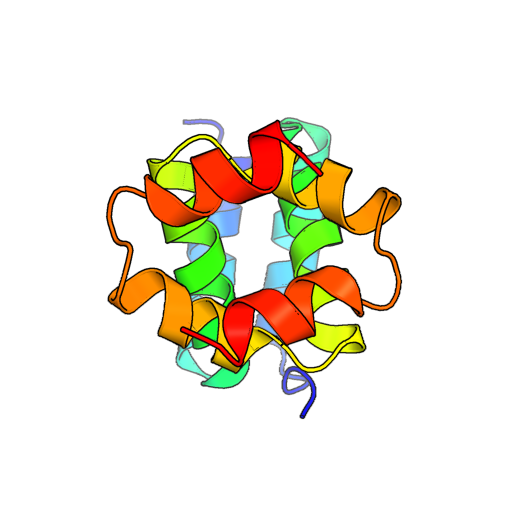.80 56 ALA B O 1
ATOM 1729 N N . HIS B 1 56 ? -27.548 -13.438 15.990 1.00 18.32 57 HIS B N 1
ATOM 1730 C CA . HIS B 1 56 ? -27.080 -13.927 17.284 1.00 19.43 57 HIS B CA 1
ATOM 1731 C C . HIS B 1 56 ? -25.772 -14.688 17.146 1.00 17.56 57 HIS B C 1
ATOM 1732 O O . HIS B 1 56 ? -24.847 -14.503 17.947 1.00 17.57 57 HIS B O 1
ATOM 1746 N N . ARG B 1 57 ? -25.658 -15.530 16.115 1.00 15.75 58 ARG B N 1
ATOM 1747 C CA . ARG B 1 57 ? -24.415 -16.278 15.934 1.00 14.67 58 ARG B CA 1
ATOM 1748 C C . ARG B 1 57 ? -23.284 -15.359 15.500 1.00 13.70 58 ARG B C 1
ATOM 1749 O O . ARG B 1 57 ? -22.155 -15.464 15.999 1.00 13.74 58 ARG B O 1
ATOM 1770 N N . MET B 1 58 ? -23.567 -14.433 14.588 1.00 13.06 59 MET B N 1
ATOM 1771 C CA . MET B 1 58 ? -22.509 -13.533 14.154 1.00 13.05 59 MET B CA 1
ATOM 1772 C C . MET B 1 58 ? -22.067 -12.591 15.272 1.00 14.36 59 MET B C 1
ATOM 1773 O O . MET B 1 58 ? -20.874 -12.323 15.411 1.00 14.50 59 MET B O 1
ATOM 1787 N N . ARG B 1 59 ? -23.008 -12.068 16.073 1.00 14.66 60 ARG B N 1
ATOM 1788 C CA . ARG B 1 59 ? -22.611 -11.199 17.182 1.00 15.84 60 ARG B CA 1
ATOM 1789 C C . ARG B 1 59 ? -21.717 -11.945 18.156 1.00 15.29 60 ARG B C 1
ATOM 1790 O O . ARG B 1 59 ? -20.715 -11.407 18.631 1.00 14.78 60 ARG B O 1
ATOM 1811 N N . ASN B 1 60 ? -22.058 -13.196 18.448 1.00 14.60 61 ASN B N 1
ATOM 1812 C CA . ASN B 1 60 ? -21.236 -13.992 19.349 1.00 15.17 61 ASN B CA 1
ATOM 1813 C C . ASN B 1 60 ? -19.830 -14.171 18.795 1.00 14.53 61 ASN B C 1
ATOM 1814 O O . ASN B 1 60 ? -18.840 -14.093 19.532 1.00 17.33 61 ASN B O 1
ATOM 1825 N N . PHE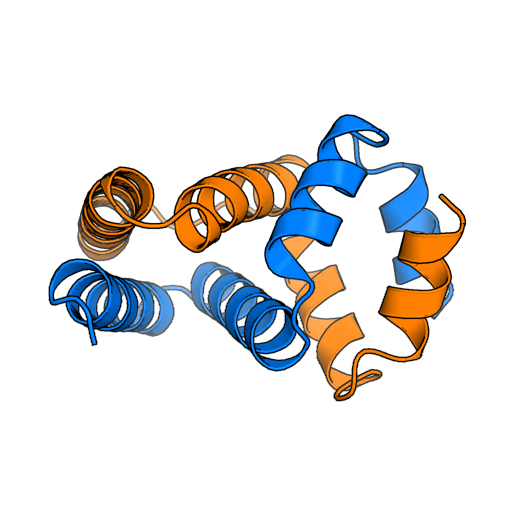 B 1 61 ? -19.722 -14.395 17.490 1.00 14.47 62 PHE B N 1
ATOM 1826 C CA . PHE B 1 61 ? -18.421 -14.557 16.855 1.00 14.58 62 PHE B CA 1
ATOM 1827 C C . PHE B 1 61 ? -17.621 -13.256 16.879 1.00 15.25 62 PHE B C 1
ATOM 1828 O O . PHE B 1 61 ? -16.425 -13.262 17.190 1.00 16.49 62 PHE B O 1
ATOM 1845 N N . LEU B 1 62 ? -18.264 -12.133 16.555 1.00 15.09 63 LEU B N 1
ATOM 1846 C CA . LEU B 1 62 ? -17.559 -10.853 16.516 1.00 15.23 63 LEU B CA 1
ATOM 1847 C C . LEU B 1 62 ? -17.127 -10.407 17.903 1.00 18.88 63 LEU B C 1
ATOM 1848 O O . LEU B 1 62 ? -16.105 -9.733 18.044 1.00 21.39 63 LEU B O 1
ATOM 1864 N N . ALA B 1 63 ? -17.894 -10.769 18.925 1.00 18.64 64 ALA B N 1
ATOM 1865 C CA . ALA B 1 63 ? -17.607 -10.304 20.276 1.00 21.98 64 ALA B CA 1
ATOM 1866 C C . ALA B 1 63 ? -16.287 -10.852 20.792 1.00 25.06 64 ALA B C 1
ATOM 1867 O O . ALA B 1 63 ? -15.623 -10.206 21.607 1.00 30.39 64 ALA B O 1
ATOM 1874 N N . ASN B 1 64 ? -15.886 -12.030 20.328 1.00 22.30 65 ASN B N 1
ATOM 1875 C CA . ASN B 1 64 ? -14.767 -12.747 20.916 1.00 26.55 65 ASN B CA 1
ATOM 1876 C C . ASN B 1 64 ? -13.598 -12.912 19.960 1.00 29.97 65 ASN B C 1
ATOM 1877 O O . ASN B 1 64 ? -12.670 -13.671 20.262 1.00 31.79 65 ASN B O 1
ATOM 1888 N N . ALA B 1 65 ? -13.609 -12.218 18.832 1.00 31.35 66 ALA B N 1
ATOM 1889 C CA . ALA B 1 65 ? -12.517 -12.295 17.878 1.00 38.14 66 ALA B CA 1
ATOM 1890 C C . ALA B 1 65 ? -11.324 -11.475 18.363 1.00 40.32 66 ALA B C 1
ATOM 1891 O O . ALA B 1 65 ? -10.168 -11.883 18.195 1.00 43.52 66 ALA B O 1
#